P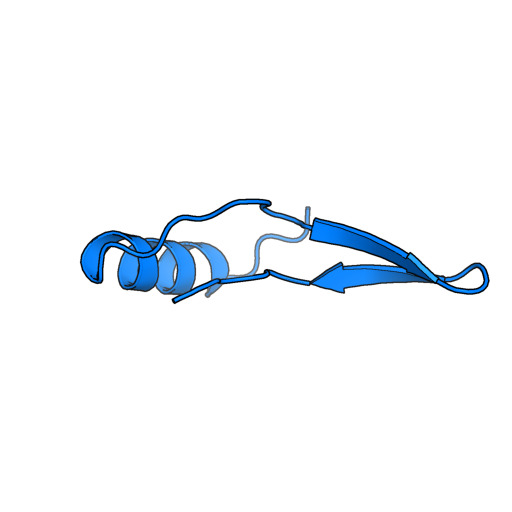rotein AF-A0A6M0SDQ2-F1 (afdb_monomer_lite)

Organism: NCBI:txid2304604

Radius of gyration: 11.74 Å; chains: 1; bounding box: 28×15×28 Å

Sequence (42 aa):
MAKDTFHDVVRTALLKEQWTITHDPLELKVGGVDMEIVQWIN

pLDDT: mean 79.37, std 12.6, range [51.47, 95.81]

Foldseek 3Di:
DPDDPCNVVVVVVCVVVVWDFDDDFDWDDDPNDTDTDTDTDD

Secondary structure (DSSP, 8-state):
----TTHHHHHHHHHHTT-----SSEEEEETTEEEEE----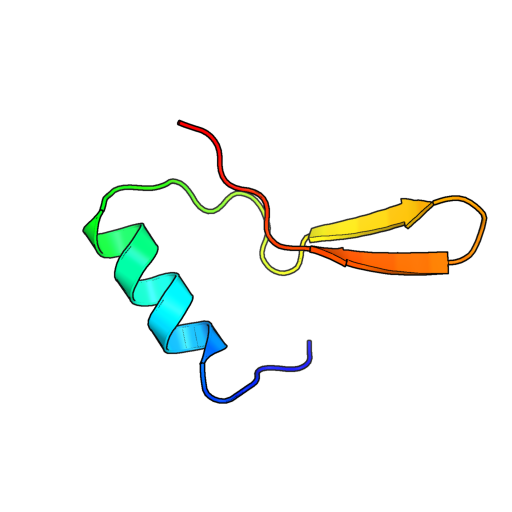-

Structure (mmCIF, N/CA/C/O b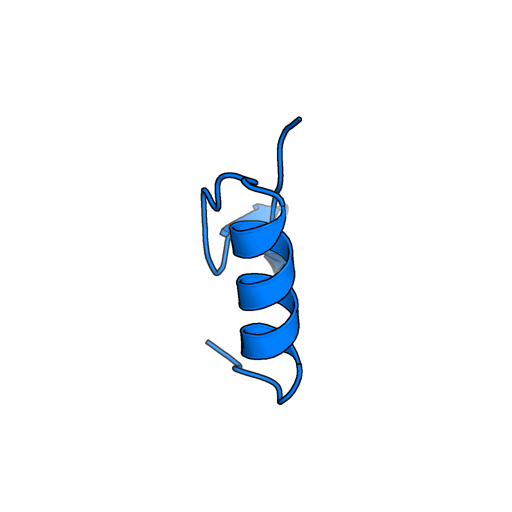ackbone):
data_AF-A0A6M0SDQ2-F1
#
_entry.id   AF-A0A6M0SDQ2-F1
#
loop_
_atom_site.group_PDB
_atom_site.id
_atom_site.type_symbol
_atom_site.label_atom_id
_atom_site.label_alt_id
_atom_site.label_comp_id
_atom_site.label_asym_id
_atom_site.label_entity_id
_atom_site.label_seq_id
_atom_site.pdbx_PDB_ins_code
_atom_site.Cartn_x
_atom_site.Cartn_y
_atom_site.Cartn_z
_atom_site.occupancy
_atom_site.B_iso_or_equiv
_atom_site.auth_seq_id
_atom_site.auth_comp_id
_atom_site.auth_asym_id
_atom_site.auth_atom_id
_atom_site.pdbx_PDB_model_num
ATOM 1 N N . MET A 1 1 ? -2.599 0.463 -14.006 1.00 55.94 1 MET A N 1
ATOM 2 C CA . MET A 1 1 ? -2.857 -0.196 -12.713 1.00 55.94 1 MET A CA 1
ATOM 3 C C . MET A 1 1 ? -3.601 -1.498 -12.973 1.00 55.94 1 MET A C 1
ATOM 5 O O . MET A 1 1 ? -4.786 -1.473 -13.299 1.00 55.94 1 MET A O 1
ATOM 9 N N . ALA A 1 2 ? -2.894 -2.625 -12.935 1.00 51.47 2 ALA A N 1
ATOM 10 C CA . ALA A 1 2 ? -3.523 -3.935 -13.049 1.00 51.47 2 ALA A CA 1
ATOM 11 C C . ALA A 1 2 ? -4.182 -4.267 -11.702 1.00 51.47 2 ALA A C 1
ATOM 13 O O . ALA A 1 2 ? -3.532 -4.760 -10.790 1.00 51.47 2 ALA A O 1
ATOM 14 N N . LYS A 1 3 ? -5.469 -3.935 -11.551 1.00 63.56 3 LYS A N 1
ATOM 15 C CA . LYS A 1 3 ? -6.269 -4.436 -10.431 1.00 63.56 3 LYS A CA 1
ATOM 16 C C . LYS A 1 3 ? -6.556 -5.910 -10.677 1.00 63.56 3 LYS A C 1
ATOM 18 O O . LYS A 1 3 ? -7.361 -6.240 -11.546 1.00 63.56 3 LYS A O 1
ATOM 23 N N . ASP A 1 4 ? -5.893 -6.784 -9.937 1.00 70.69 4 ASP A N 1
ATOM 24 C CA . ASP A 1 4 ? -6.314 -8.176 -9.856 1.00 70.69 4 ASP A CA 1
ATOM 25 C C . ASP A 1 4 ? -7.470 -8.337 -8.852 1.00 70.69 4 ASP A C 1
ATOM 27 O O . ASP A 1 4 ? -7.81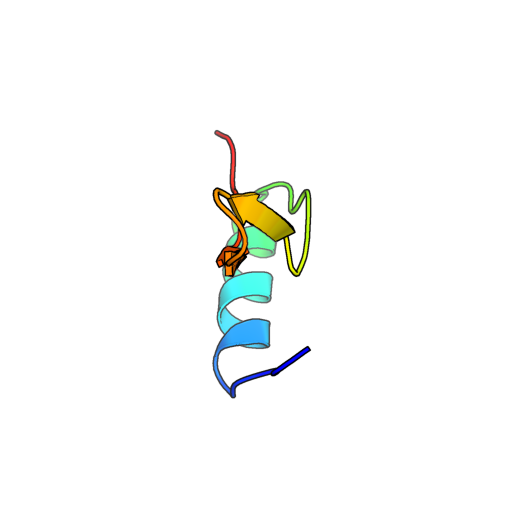5 -7.424 -8.098 1.00 70.69 4 ASP A O 1
ATOM 31 N N . THR A 1 5 ? -8.106 -9.507 -8.862 1.00 77.19 5 THR A N 1
ATOM 32 C CA . THR A 1 5 ? -9.272 -9.814 -8.019 1.00 77.19 5 THR A CA 1
ATOM 33 C C . THR A 1 5 ? -8.973 -9.738 -6.516 1.00 77.19 5 THR A C 1
ATOM 35 O O . THR A 1 5 ? -9.896 -9.599 -5.715 1.00 77.19 5 THR A O 1
ATOM 38 N N . PHE A 1 6 ? -7.704 -9.821 -6.114 1.00 84.56 6 PHE A N 1
ATOM 39 C CA . PHE A 1 6 ? -7.290 -9.876 -4.713 1.00 84.56 6 PHE A CA 1
ATOM 40 C C . PHE A 1 6 ? -6.829 -8.525 -4.173 1.00 84.56 6 PHE A C 1
ATOM 42 O O . PHE A 1 6 ? -6.837 -8.335 -2.956 1.00 84.56 6 PHE A O 1
ATOM 49 N N . HIS A 1 7 ? -6.493 -7.577 -5.046 1.00 88.12 7 HIS A N 1
ATOM 50 C CA . HIS A 1 7 ? -6.026 -6.251 -4.670 1.00 88.12 7 HIS A CA 1
ATOM 51 C C . HIS A 1 7 ? -6.939 -5.571 -3.633 1.00 88.12 7 HIS A C 1
ATOM 53 O O . HIS A 1 7 ? -6.491 -5.180 -2.552 1.00 88.12 7 HIS A O 1
ATOM 59 N N . ASP A 1 8 ? -8.246 -5.508 -3.908 1.00 88.75 8 ASP A N 1
ATOM 60 C CA . ASP A 1 8 ? -9.206 -4.857 -3.010 1.00 88.75 8 ASP A CA 1
ATOM 61 C C . ASP A 1 8 ? -9.385 -5.638 -1.683 1.00 88.75 8 ASP A C 1
ATOM 63 O O . ASP A 1 8 ? -9.637 -5.036 -0.632 1.00 88.75 8 ASP A O 1
ATOM 67 N N . VAL A 1 9 ? -9.204 -6.968 -1.693 1.00 92.56 9 VAL A N 1
ATOM 68 C CA . VAL A 1 9 ? -9.270 -7.825 -0.491 1.00 92.56 9 VAL A CA 1
ATOM 69 C C . VAL A 1 9 ? -8.095 -7.534 0.442 1.00 92.56 9 VAL A C 1
ATOM 71 O O . VAL A 1 9 ? -8.301 -7.301 1.635 1.00 92.56 9 VAL A O 1
ATOM 74 N N . VAL A 1 10 ? -6.876 -7.493 -0.101 1.00 91.12 10 VAL A N 1
ATOM 75 C CA . VAL A 1 10 ? -5.641 -7.213 0.650 1.00 91.12 10 VAL A CA 1
ATOM 76 C C . VAL A 1 10 ? -5.671 -5.797 1.224 1.00 91.12 10 VAL A C 1
ATOM 78 O O . VAL A 1 10 ? -5.441 -5.607 2.419 1.00 91.12 10 VAL A O 1
ATOM 81 N N . ARG A 1 11 ? -6.061 -4.809 0.409 1.00 90.94 11 ARG A N 1
ATOM 82 C CA . ARG A 1 11 ? -6.248 -3.416 0.838 1.00 90.94 11 ARG A CA 1
ATOM 83 C C . ARG A 1 11 ? -7.211 -3.305 2.020 1.00 90.94 11 ARG A C 1
ATOM 85 O O . ARG A 1 11 ? -6.926 -2.623 3.001 1.00 90.94 11 ARG A O 1
ATOM 92 N N . THR A 1 12 ? -8.345 -3.999 1.938 1.00 92.56 12 THR A N 1
ATOM 93 C CA . THR A 1 12 ? -9.368 -3.990 2.990 1.00 92.56 12 THR A CA 1
ATOM 94 C C . THR A 1 12 ? -8.870 -4.640 4.281 1.00 92.56 12 THR A C 1
ATOM 96 O O . THR A 1 12 ? -9.167 -4.134 5.361 1.00 92.56 12 THR A O 1
ATOM 99 N N . ALA A 1 13 ? -8.126 -5.746 4.198 1.00 94.50 13 ALA A N 1
ATOM 100 C CA . ALA A 1 13 ? -7.555 -6.406 5.373 1.00 94.50 13 ALA A CA 1
ATOM 101 C C . ALA A 1 13 ? -6.561 -5.493 6.109 1.00 94.50 13 ALA A C 1
ATOM 103 O O . ALA A 1 13 ? -6.651 -5.334 7.322 1.00 94.50 13 ALA A O 1
ATOM 104 N N . LEU A 1 14 ? -5.693 -4.807 5.366 1.00 94.38 14 LEU A N 1
ATOM 105 C CA . LEU A 1 14 ? -4.659 -3.946 5.944 1.00 94.38 14 LEU A CA 1
ATOM 106 C C . LEU A 1 14 ? -5.247 -2.687 6.589 1.00 94.38 14 LEU A C 1
ATOM 108 O O . LEU A 1 14 ? -4.846 -2.317 7.689 1.00 94.38 14 LEU A O 1
ATOM 112 N N . LEU A 1 15 ? -6.285 -2.097 5.987 1.00 92.88 15 LEU A N 1
ATOM 113 C CA . LEU A 1 15 ? -7.036 -1.005 6.618 1.00 92.88 15 LEU A CA 1
ATOM 114 C C . LEU A 1 15 ? -7.753 -1.447 7.905 1.00 92.88 15 LEU A C 1
ATOM 116 O O . LEU A 1 15 ? -7.826 -0.672 8.857 1.00 92.88 15 LEU A O 1
ATOM 120 N N . LYS A 1 16 ? -8.271 -2.684 7.963 1.00 95.06 16 LYS A N 1
ATOM 121 C CA . LYS A 1 16 ? -8.891 -3.239 9.184 1.00 95.06 16 LYS A CA 1
ATOM 122 C C . LYS A 1 16 ? -7.883 -3.437 10.310 1.00 95.06 16 LYS A C 1
ATOM 124 O O . LYS A 1 16 ? -8.231 -3.251 11.470 1.00 95.06 16 LYS A O 1
ATOM 129 N N . GLU A 1 17 ? -6.655 -3.785 9.960 1.00 95.81 17 GLU A N 1
ATOM 130 C CA . GLU A 1 17 ? -5.535 -3.914 10.891 1.00 95.81 17 GLU A CA 1
ATOM 131 C C . GLU A 1 17 ? -4.837 -2.572 11.181 1.00 95.81 17 GLU A C 1
ATOM 133 O O . GLU A 1 17 ? -3.795 -2.546 11.824 1.00 95.81 17 GLU A O 1
ATOM 138 N N . GLN A 1 18 ? -5.425 -1.449 10.748 1.00 93.31 18 GLN A N 1
ATOM 139 C CA . GLN A 1 18 ? -4.922 -0.092 10.994 1.00 93.31 18 GLN A CA 1
ATOM 140 C C . GLN A 1 18 ? -3.539 0.188 10.382 1.00 93.31 18 GLN A C 1
ATOM 142 O O . GLN A 1 18 ? -2.847 1.116 10.799 1.00 93.31 18 GLN A O 1
ATOM 147 N N . TRP A 1 19 ? -3.156 -0.557 9.343 1.00 94.56 19 TRP A N 1
ATOM 148 C CA . TRP A 1 19 ? -1.954 -0.260 8.573 1.00 94.56 19 TRP A CA 1
ATOM 149 C C . TRP A 1 19 ? -2.156 0.975 7.700 1.00 94.56 19 TRP A C 1
ATOM 151 O O . TRP A 1 19 ? -3.208 1.179 7.087 1.00 94.56 19 TRP A O 1
ATOM 161 N N . THR A 1 20 ? -1.103 1.782 7.583 1.00 93.06 20 THR A N 1
ATOM 162 C CA . THR A 1 20 ? -1.094 2.945 6.694 1.00 93.06 20 THR A CA 1
ATOM 163 C C . THR A 1 20 ? -0.612 2.540 5.301 1.00 93.06 20 THR A C 1
ATOM 165 O O . THR A 1 20 ? 0.545 2.162 5.124 1.00 93.06 20 THR A O 1
ATOM 168 N N . ILE A 1 21 ? -1.487 2.656 4.298 1.00 89.56 21 ILE A N 1
ATOM 169 C CA . ILE A 1 21 ? -1.111 2.554 2.879 1.00 89.56 21 ILE A CA 1
ATOM 170 C C . ILE A 1 21 ? -0.390 3.839 2.487 1.00 89.56 21 ILE A C 1
ATOM 172 O O . ILE A 1 21 ? -0.979 4.914 2.572 1.00 89.56 21 ILE A O 1
ATOM 176 N N . THR A 1 22 ? 0.855 3.744 2.022 1.00 90.75 22 THR A N 1
ATOM 177 C CA . THR A 1 22 ? 1.611 4.929 1.578 1.00 90.75 22 THR A CA 1
ATOM 178 C C . THR A 1 22 ? 1.539 5.143 0.069 1.00 90.75 22 THR A C 1
ATOM 180 O O . THR A 1 22 ? 1.450 6.282 -0.379 1.00 90.75 22 THR A O 1
ATOM 183 N N . HIS A 1 23 ? 1.549 4.059 -0.708 1.00 85.38 23 HIS A N 1
ATOM 184 C CA . HIS A 1 23 ? 1.547 4.083 -2.168 1.00 85.38 23 HIS A CA 1
ATOM 185 C C . HIS A 1 23 ? 0.814 2.853 -2.704 1.00 85.38 23 HIS A C 1
ATOM 187 O O . HIS A 1 23 ? 0.934 1.761 -2.148 1.00 85.38 23 HIS A O 1
ATOM 193 N N . ASP A 1 24 ? 0.046 3.051 -3.770 1.00 85.62 24 ASP A N 1
ATOM 194 C CA . ASP A 1 24 ? -0.805 2.037 -4.387 1.00 85.62 24 ASP A CA 1
ATOM 195 C C . ASP A 1 24 ? -1.120 2.451 -5.848 1.00 85.62 24 ASP A C 1
ATOM 197 O O . ASP A 1 24 ? -2.062 3.225 -6.059 1.00 85.62 24 ASP A O 1
ATOM 201 N N . PRO A 1 25 ? -0.311 2.018 -6.846 1.00 85.88 25 PRO A N 1
ATOM 202 C CA . PRO A 1 25 ? 0.909 1.215 -6.703 1.00 85.88 25 PRO A CA 1
ATOM 203 C C . PRO A 1 25 ? 2.096 2.050 -6.190 1.00 85.88 25 PRO A C 1
ATOM 205 O O . PRO A 1 25 ? 2.116 3.275 -6.324 1.00 85.88 25 PRO A O 1
ATOM 208 N N . LEU A 1 26 ? 3.122 1.394 -5.639 1.00 82.56 26 LEU A N 1
ATOM 209 C CA . LEU A 1 26 ? 4.451 1.996 -5.510 1.00 82.56 26 LEU A CA 1
ATOM 210 C C . LEU A 1 26 ? 5.244 1.698 -6.781 1.00 82.56 26 LEU A C 1
ATOM 212 O O . LEU A 1 26 ? 5.685 0.567 -6.985 1.00 82.56 26 LEU A O 1
ATOM 216 N N . GLU A 1 27 ? 5.444 2.714 -7.612 1.00 79.00 27 GLU A N 1
ATOM 217 C CA . GLU A 1 27 ? 6.303 2.624 -8.791 1.00 79.00 27 GLU A CA 1
ATOM 218 C C . GLU A 1 27 ? 7.775 2.772 -8.380 1.00 79.00 27 GLU A C 1
ATOM 220 O O . GLU A 1 27 ? 8.209 3.813 -7.883 1.00 79.00 27 GLU A O 1
ATOM 225 N N . LEU A 1 28 ? 8.561 1.720 -8.593 1.00 74.94 28 LEU A N 1
ATOM 226 C CA . LEU A 1 28 ? 9.996 1.682 -8.342 1.00 74.94 28 LEU A CA 1
ATOM 227 C C . LEU A 1 28 ? 10.745 1.628 -9.669 1.00 74.94 28 LEU A C 1
ATOM 229 O O . LEU A 1 28 ? 10.534 0.733 -10.485 1.00 74.94 28 LEU A O 1
ATOM 233 N N . LYS A 1 29 ? 11.680 2.562 -9.853 1.00 72.12 29 LYS A N 1
ATOM 234 C CA . LYS A 1 29 ? 12.599 2.575 -10.995 1.00 72.12 29 LYS A CA 1
ATOM 235 C C . LYS A 1 29 ? 13.969 2.098 -10.541 1.00 72.12 29 LYS A C 1
ATOM 237 O O . LYS A 1 29 ? 14.672 2.824 -9.840 1.00 72.12 29 LYS A O 1
ATOM 242 N N . VAL A 1 30 ? 14.361 0.890 -10.944 1.00 72.25 30 VAL A N 1
ATOM 243 C CA . VAL A 1 30 ? 15.686 0.326 -10.640 1.00 72.25 30 VAL A CA 1
ATOM 244 C C . VAL A 1 30 ? 16.330 -0.156 -11.936 1.00 72.25 30 VAL A C 1
ATOM 246 O O . VAL A 1 30 ? 15.769 -0.985 -12.642 1.00 72.25 30 VAL A O 1
ATOM 249 N N . GLY A 1 31 ? 17.509 0.377 -12.277 1.00 66.88 31 GLY A N 1
ATOM 250 C CA . GLY A 1 31 ? 18.338 -0.135 -13.381 1.00 66.88 31 GLY A CA 1
ATOM 251 C C . GLY A 1 31 ? 17.708 -0.122 -14.785 1.00 66.88 31 GLY A C 1
ATOM 252 O O . GLY A 1 31 ? 18.210 -0.818 -15.660 1.00 66.88 31 GLY A O 1
ATOM 253 N N . GLY A 1 32 ? 16.633 0.644 -15.010 1.00 66.25 32 GLY A N 1
ATOM 254 C CA . GLY A 1 32 ? 15.909 0.692 -16.290 1.00 66.25 32 GLY A CA 1
ATOM 255 C C . GLY A 1 32 ? 14.721 -0.271 -16.402 1.00 66.25 32 GLY A C 1
ATOM 256 O O . GLY A 1 32 ? 14.155 -0.389 -17.485 1.00 66.25 32 GLY A O 1
ATOM 257 N N . VAL A 1 33 ? 14.333 -0.936 -15.309 1.00 67.94 33 VAL A N 1
ATOM 258 C CA . VAL A 1 33 ? 13.116 -1.755 -15.222 1.00 67.94 33 VAL A CA 1
ATOM 259 C C . VAL A 1 33 ? 12.124 -1.074 -14.277 1.00 67.94 33 VAL A C 1
ATOM 261 O O . VAL A 1 33 ? 12.495 -0.678 -13.168 1.00 67.94 33 VAL A O 1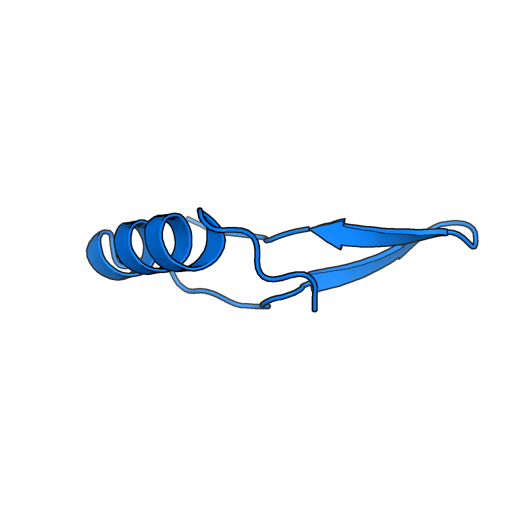
ATOM 264 N N . ASP A 1 34 ? 10.875 -0.942 -14.726 1.00 63.66 34 ASP A N 1
ATOM 265 C CA . ASP A 1 34 ? 9.758 -0.481 -13.901 1.00 63.66 34 ASP A CA 1
ATOM 266 C C . ASP A 1 34 ? 9.218 -1.665 -13.081 1.00 63.66 34 ASP A C 1
ATOM 268 O O . ASP A 1 34 ? 8.882 -2.717 -13.630 1.00 63.66 34 ASP A O 1
ATOM 272 N N . MET A 1 35 ? 9.159 -1.511 -11.758 1.00 74.56 35 MET A N 1
ATOM 273 C CA . MET A 1 35 ? 8.594 -2.496 -10.832 1.00 74.56 35 MET A CA 1
ATOM 274 C C . MET A 1 35 ? 7.487 -1.854 -9.998 1.00 74.56 35 MET A C 1
ATOM 276 O O . MET A 1 35 ? 7.665 -0.757 -9.480 1.00 74.56 35 MET A O 1
ATOM 280 N N . GLU A 1 36 ? 6.371 -2.558 -9.818 1.00 68.81 36 GLU A N 1
ATOM 281 C CA . GLU A 1 36 ? 5.292 -2.151 -8.914 1.00 68.81 36 GLU A CA 1
ATOM 282 C C . GLU A 1 36 ? 5.314 -3.049 -7.671 1.00 68.81 36 GLU A C 1
ATOM 284 O O . GLU A 1 36 ? 5.214 -4.273 -7.774 1.00 68.81 36 GLU A O 1
ATOM 289 N N . ILE A 1 37 ? 5.477 -2.453 -6.489 1.00 76.06 37 ILE A N 1
ATOM 290 C CA . ILE A 1 37 ? 5.414 -3.151 -5.192 1.00 76.06 37 ILE A CA 1
ATOM 291 C C . ILE A 1 37 ? 4.378 -2.426 -4.318 1.00 76.06 37 ILE A C 1
ATOM 293 O O . ILE A 1 37 ? 3.957 -1.319 -4.630 1.00 76.06 37 ILE A O 1
ATOM 297 N N . VAL A 1 38 ? 3.906 -3.033 -3.234 1.00 75.06 38 VAL A N 1
ATOM 298 C CA . VAL A 1 38 ? 3.131 -2.320 -2.207 1.00 75.06 38 VAL A CA 1
ATOM 299 C C . VAL A 1 38 ? 3.930 -2.372 -0.908 1.00 75.06 38 VAL A C 1
ATOM 301 O O . VAL A 1 38 ? 4.265 -3.460 -0.439 1.00 75.06 38 VAL A O 1
ATOM 304 N N . GLN A 1 39 ? 4.286 -1.209 -0.355 1.00 68.44 39 GLN A N 1
ATOM 305 C CA . GLN A 1 39 ? 5.107 -1.099 0.855 1.00 68.44 39 GLN A CA 1
ATOM 306 C C . GLN A 1 39 ? 4.258 -0.755 2.085 1.00 68.44 39 GLN A C 1
ATOM 308 O O . GLN A 1 39 ? 3.459 0.183 2.058 1.00 68.44 39 GLN A O 1
ATOM 313 N N . TRP A 1 40 ? 4.522 -1.469 3.183 1.00 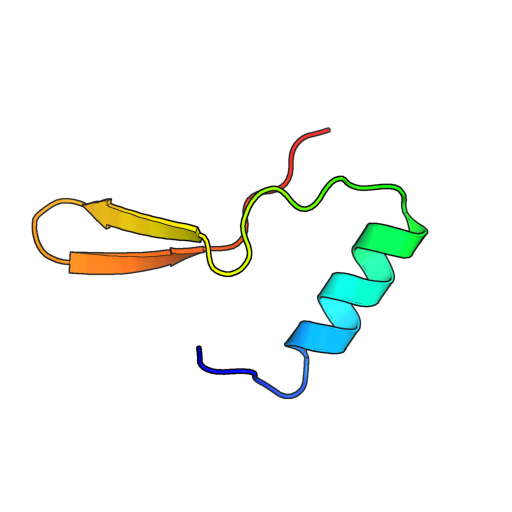67.25 40 TRP A N 1
ATOM 314 C CA . TRP A 1 40 ? 3.886 -1.305 4.492 1.00 67.25 40 TRP A CA 1
ATOM 315 C C . TRP A 1 40 ? 4.954 -1.095 5.569 1.00 67.25 40 TRP A C 1
ATOM 317 O O . TRP A 1 40 ? 6.029 -1.692 5.488 1.00 67.25 40 TRP A O 1
ATOM 327 N N . ILE A 1 41 ? 4.675 -0.249 6.562 1.00 64.69 41 ILE A N 1
ATOM 328 C CA . ILE A 1 41 ? 5.561 0.012 7.709 1.00 64.69 41 ILE A CA 1
ATOM 329 C C . ILE A 1 41 ? 4.761 -0.233 8.998 1.00 64.69 41 ILE A C 1
ATOM 331 O O . ILE A 1 41 ? 3.598 0.168 9.060 1.00 64.69 41 ILE A O 1
ATOM 335 N N . ASN A 1 42 ? 5.394 -0.912 9.966 1.00 54.91 42 ASN A N 1
ATOM 336 C CA . ASN A 1 42 ? 4.917 -1.143 11.340 1.00 54.91 42 ASN A CA 1
ATOM 337 C C . ASN A 1 42 ? 5.290 0.027 12.255 1.00 54.91 42 ASN A C 1
ATOM 339 O O . ASN A 1 42 ? 6.450 0.488 12.140 1.00 54.91 42 ASN A O 1
#

InterPro domains:
  IPR011335 Restriction endonuclease type II-like [SSF52980] (3-37)
  IPR011856 tRNA endonuclease-like domain superfamily [G3DSA:3.40.1350.10] (1-42)
  IPR014919 XisH protein [PF08814] (2-37)